Protein AF-A0AAJ4VIH8-F1 (afdb_monomer_lite)

Sequence (60 aa):
MAKFKVLKQVDGKKENKRFEPGEEVELTVKRVQEIETNIDKQKKFKGTGPYFERIEEPSE

Foldseek 3Di:
DFKKAFQDWFQPVVVNDIDHHRDIDDDDPVSLVVRQVVVCVVVPCPPVDRRIDTDGDPPD

Organism: Mammaliicoccus sciuri (NCBI:txid1296)

Radius of gyration: 11.2 Å; chains: 1; bounding box: 23×26×30 Å

Secondary structure (DSSP, 8-state):
-EEEEE-S-EEETTTTEEEPTT-EEEE-HHHHHHHHHHHHHSGGGTTS--SEEEEE----

Structure (mmCIF, N/CA/C/O backbone):
data_AF-A0AAJ4VIH8-F1
#
_entry.id   AF-A0AAJ4VIH8-F1
#
loop_
_atom_site.group_PDB
_atom_site.id
_atom_site.type_symbol
_atom_site.label_atom_id
_atom_site.label_alt_id
_atom_site.label_comp_id
_atom_site.label_asym_id
_atom_site.label_entity_id
_atom_site.label_seq_id
_atom_site.pdbx_PDB_ins_code
_atom_site.Cartn_x
_atom_site.Cartn_y
_atom_site.Cartn_z
_atom_site.occupancy
_atom_site.B_iso_or_equiv
_atom_site.auth_seq_id
_atom_site.auth_comp_id
_atom_site.auth_asym_id
_atom_site.auth_atom_id
_atom_site.pdbx_PDB_model_num
ATOM 1 N N . MET A 1 1 ? -1.341 13.772 -8.977 1.00 81.12 1 MET A N 1
ATOM 2 C CA . MET A 1 1 ? -1.421 12.455 -8.299 1.00 81.12 1 MET A CA 1
ATOM 3 C C . MET A 1 1 ? -0.255 11.613 -8.813 1.00 81.12 1 MET A C 1
ATOM 5 O O . MET A 1 1 ? 0.458 12.112 -9.673 1.00 81.12 1 MET A O 1
ATOM 9 N N . ALA A 1 2 ? 0.033 10.442 -8.252 1.00 85.62 2 ALA A N 1
ATOM 10 C CA . ALA A 1 2 ? 1.111 9.569 -8.724 1.00 85.62 2 ALA A CA 1
ATOM 11 C C . ALA A 1 2 ? 0.606 8.126 -8.807 1.00 85.62 2 ALA A C 1
ATOM 13 O O . ALA A 1 2 ? -0.269 7.731 -8.030 1.00 85.62 2 ALA A O 1
ATOM 14 N N . LYS A 1 3 ? 1.156 7.344 -9.736 1.00 90.06 3 LYS A N 1
ATOM 15 C CA . LYS A 1 3 ? 0.843 5.918 -9.818 1.00 90.06 3 LYS A CA 1
ATOM 16 C C . LYS A 1 3 ? 1.730 5.140 -8.864 1.00 90.06 3 LYS A C 1
ATOM 18 O O . LYS A 1 3 ? 2.942 5.365 -8.785 1.00 90.06 3 LYS A O 1
ATOM 23 N N . PHE A 1 4 ? 1.112 4.201 -8.170 1.00 90.88 4 PHE A N 1
ATOM 24 C CA . PHE A 1 4 ? 1.756 3.284 -7.253 1.00 90.88 4 PHE A CA 1
ATOM 25 C C . PHE A 1 4 ? 1.362 1.856 -7.589 1.00 90.88 4 PHE A C 1
ATOM 27 O O . PHE A 1 4 ? 0.192 1.557 -7.799 1.00 90.88 4 PHE A O 1
ATOM 34 N N . LYS A 1 5 ? 2.341 0.966 -7.595 1.00 91.69 5 LYS A N 1
ATOM 35 C CA . LYS A 1 5 ? 2.157 -0.465 -7.695 1.00 91.69 5 LYS A CA 1
ATOM 36 C C . LYS A 1 5 ? 2.039 -1.019 -6.294 1.00 91.69 5 LYS A C 1
ATOM 38 O O . LYS A 1 5 ? 2.902 -0.802 -5.444 1.00 91.69 5 LYS A O 1
ATOM 43 N N . VAL A 1 6 ? 0.964 -1.736 -6.047 1.00 91.56 6 VAL A N 1
ATOM 44 C CA . VAL A 1 6 ? 0.723 -2.405 -4.780 1.00 91.56 6 VAL A CA 1
ATOM 45 C C . VAL A 1 6 ? 1.652 -3.615 -4.728 1.00 91.56 6 VAL A C 1
ATOM 47 O O . VAL A 1 6 ? 1.554 -4.525 -5.543 1.00 91.56 6 VAL A O 1
ATOM 50 N N . LEU A 1 7 ? 2.593 -3.633 -3.791 1.00 88.88 7 LEU A N 1
ATOM 51 C CA . LEU A 1 7 ? 3.519 -4.758 -3.615 1.00 88.88 7 LEU A CA 1
ATOM 52 C C . LEU A 1 7 ? 2.922 -5.846 -2.727 1.00 88.88 7 LEU A C 1
ATOM 54 O O . LEU A 1 7 ? 3.276 -7.021 -2.830 1.00 88.88 7 LEU A O 1
ATOM 58 N N . LYS A 1 8 ? 2.031 -5.446 -1.820 1.00 86.69 8 LYS A N 1
ATOM 59 C CA . LYS A 1 8 ? 1.431 -6.319 -0.817 1.00 86.69 8 LYS A CA 1
ATOM 60 C C . LYS A 1 8 ? -0.032 -6.008 -0.666 1.00 86.69 8 LYS A C 1
ATOM 62 O O . LYS A 1 8 ? -0.450 -4.866 -0.791 1.00 86.69 8 LYS A O 1
ATOM 67 N N . GLN A 1 9 ? -0.788 -7.039 -0.329 1.00 86.50 9 GLN A N 1
ATOM 68 C CA . GLN A 1 9 ? -2.201 -6.876 -0.086 1.00 86.50 9 GLN A CA 1
ATOM 69 C C . GLN A 1 9 ? -2.438 -5.930 1.094 1.00 86.50 9 GLN A C 1
ATOM 71 O O . GLN A 1 9 ? -1.958 -6.185 2.203 1.00 86.50 9 GLN A O 1
ATOM 76 N N . VAL A 1 10 ? -3.192 -4.860 0.859 1.00 84.94 10 VAL A N 1
ATOM 77 C CA . VAL A 1 10 ? -3.467 -3.834 1.866 1.00 84.94 10 VAL A CA 1
ATOM 78 C C . VAL A 1 10 ? -4.919 -3.396 1.832 1.00 84.94 10 VAL A C 1
ATOM 80 O O . VAL A 1 10 ? -5.500 -3.175 0.776 1.00 84.94 10 VAL A O 1
ATOM 8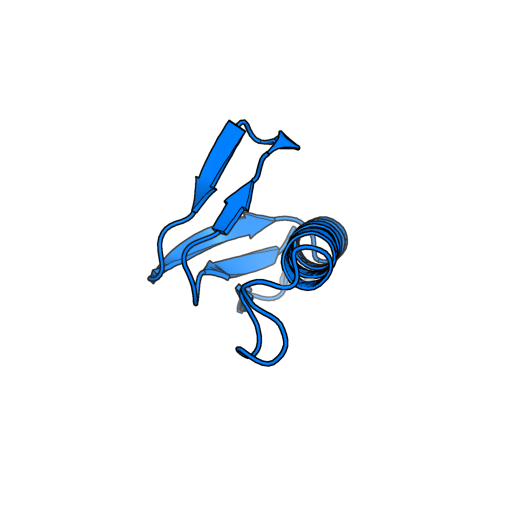3 N N . ASP A 1 11 ? -5.518 -3.253 3.010 1.00 82.94 11 ASP A N 1
ATOM 84 C CA . ASP A 1 11 ? -6.903 -2.814 3.148 1.00 82.94 11 ASP A CA 1
ATOM 85 C C . ASP A 1 11 ? -6.967 -1.300 3.378 1.00 82.94 11 ASP A C 1
ATOM 87 O O . ASP A 1 11 ? -6.656 -0.782 4.459 1.00 82.94 11 ASP A O 1
ATOM 91 N N . GLY A 1 12 ? -7.402 -0.575 2.349 1.00 81.00 12 GLY A N 1
ATOM 92 C CA . GLY A 1 12 ? -7.692 0.850 2.398 1.00 81.00 12 GLY A CA 1
ATOM 93 C C . GLY A 1 12 ? -9.006 1.111 3.120 1.00 81.00 12 GLY A C 1
ATOM 94 O O . GLY A 1 12 ? -10.029 1.349 2.486 1.00 81.00 12 GLY A O 1
ATOM 95 N N . LYS A 1 13 ? -8.991 1.110 4.460 1.00 75.94 13 LYS A N 1
ATOM 96 C CA . LYS A 1 13 ? -10.207 1.306 5.280 1.00 75.94 13 LYS A CA 1
A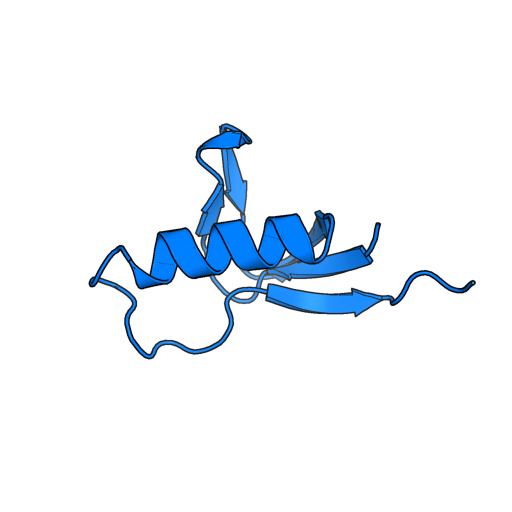TOM 97 C C . LYS A 1 13 ? -11.011 2.562 4.922 1.00 75.94 13 LYS A C 1
ATOM 99 O O . LYS A 1 13 ? -12.232 2.529 4.967 1.00 75.94 13 LYS A O 1
ATOM 104 N N . LYS A 1 14 ? -10.337 3.664 4.581 1.00 77.25 14 LYS A N 1
ATOM 105 C CA . LYS A 1 14 ? -10.981 4.931 4.176 1.00 77.25 14 LYS A CA 1
ATOM 106 C C . LYS A 1 14 ? -11.586 4.860 2.768 1.00 77.25 14 L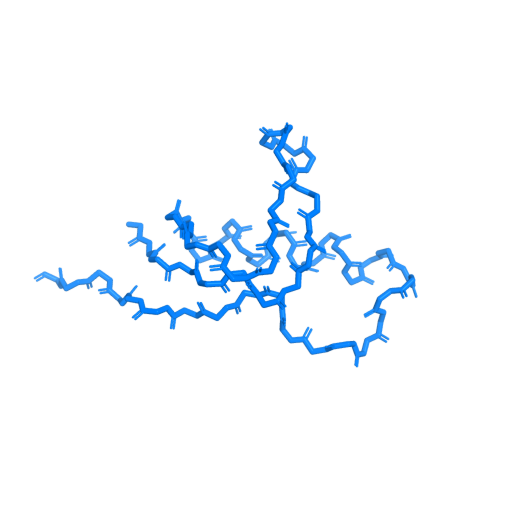YS A C 1
ATOM 108 O O . LYS A 1 14 ? -12.604 5.488 2.524 1.00 77.25 14 LYS A O 1
ATOM 113 N N . GLU A 1 15 ? -10.980 4.084 1.874 1.00 75.06 15 GLU A N 1
ATOM 114 C CA . GLU A 1 15 ? -11.468 3.879 0.507 1.00 75.06 15 GLU A CA 1
ATOM 115 C C . GLU A 1 15 ? -12.491 2.730 0.434 1.00 75.06 15 GLU A C 1
ATOM 117 O O . GLU A 1 15 ? -13.059 2.484 -0.624 1.00 75.06 15 GLU A O 1
ATOM 122 N N . ASN A 1 16 ? -12.704 2.013 1.548 1.00 82.62 16 ASN A N 1
ATOM 123 C CA . ASN A 1 16 ? -13.435 0.746 1.626 1.00 82.62 16 ASN A CA 1
ATOM 124 C C . ASN A 1 16 ? -13.043 -0.227 0.497 1.00 82.62 16 ASN A C 1
ATOM 126 O O . ASN A 1 16 ? -13.872 -0.959 -0.043 1.00 82.62 16 ASN A O 1
ATOM 130 N N . LYS A 1 17 ? -11.761 -0.184 0.117 1.00 83.75 17 LYS A N 1
ATOM 131 C CA . LYS A 1 17 ? -11.191 -0.951 -0.983 1.00 83.75 17 LYS A CA 1
ATOM 132 C C . LYS A 1 17 ? -10.007 -1.748 -0.466 1.00 83.75 17 LYS A C 1
ATOM 134 O O . LYS A 1 17 ? -9.160 -1.233 0.265 1.00 83.75 17 LYS A O 1
ATOM 139 N N . ARG A 1 18 ? -9.950 -3.009 -0.872 1.00 87.25 18 ARG A N 1
ATOM 140 C CA . ARG A 1 18 ? -8.795 -3.874 -0.679 1.00 87.25 18 ARG A CA 1
ATOM 141 C C . ARG A 1 18 ? -7.940 -3.796 -1.933 1.00 87.25 18 ARG A C 1
ATOM 143 O O . ARG A 1 18 ? -8.447 -3.975 -3.033 1.00 87.25 18 ARG A O 1
ATOM 150 N N . PHE A 1 19 ? -6.674 -3.473 -1.748 1.00 88.88 19 PHE A N 1
ATOM 151 C CA . PHE A 1 19 ? -5.688 -3.398 -2.808 1.00 88.88 19 PHE A CA 1
ATOM 152 C C . PHE A 1 19 ? -4.940 -4.724 -2.867 1.00 88.88 19 PHE A C 1
ATOM 154 O O . PHE A 1 19 ? -4.455 -5.213 -1.839 1.00 88.88 19 PHE A O 1
ATOM 161 N N . GLU A 1 20 ? -4.869 -5.312 -4.054 1.00 90.12 20 GLU A N 1
ATOM 162 C CA . GLU A 1 20 ? -4.203 -6.592 -4.279 1.00 90.12 20 GLU A CA 1
ATOM 163 C C . GLU A 1 20 ? -2.763 -6.395 -4.768 1.00 90.12 20 GLU A C 1
ATOM 165 O O . GLU A 1 20 ? -2.479 -5.425 -5.471 1.00 90.12 20 GLU A O 1
ATOM 170 N N . PRO A 1 21 ? -1.824 -7.289 -4.403 1.00 90.94 21 PRO A N 1
ATOM 171 C CA . PRO A 1 21 ? -0.456 -7.209 -4.895 1.00 90.94 21 PRO A CA 1
ATOM 172 C C . PRO A 1 21 ? -0.427 -7.339 -6.424 1.00 90.94 21 PRO A C 1
ATOM 174 O O . PRO A 1 21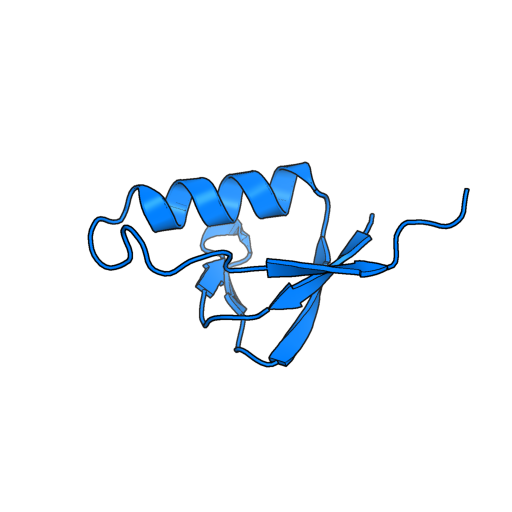 ? -1.014 -8.256 -6.992 1.00 90.94 21 PRO A O 1
ATOM 177 N N . GLY A 1 22 ? 0.282 -6.429 -7.083 1.00 88.94 22 GLY A N 1
ATOM 178 C CA . GLY A 1 22 ? 0.332 -6.294 -8.535 1.00 88.94 22 GLY A CA 1
ATOM 179 C C . GLY A 1 22 ? -0.648 -5.266 -9.105 1.00 88.94 22 GLY A C 1
ATOM 180 O O . GLY A 1 22 ? -0.480 -4.899 -10.263 1.00 88.94 22 GLY A O 1
ATOM 181 N N . GLU A 1 23 ? -1.611 -4.766 -8.320 1.00 91.62 23 GLU A N 1
ATOM 182 C CA . GLU A 1 23 ? -2.533 -3.714 -8.766 1.00 91.62 23 GLU A CA 1
ATOM 183 C C . GLU A 1 23 ? -1.807 -2.366 -8.904 1.00 91.62 23 GLU A C 1
ATOM 185 O O . GLU A 1 23 ? -0.975 -1.997 -8.071 1.00 91.62 23 GLU A O 1
ATOM 190 N N . GLU A 1 24 ? -2.140 -1.610 -9.948 1.00 91.81 24 GLU A N 1
ATOM 191 C CA . GLU A 1 24 ? -1.678 -0.238 -10.147 1.00 91.81 24 GLU A CA 1
ATOM 192 C C . GLU A 1 24 ? -2.768 0.734 -9.698 1.00 91.81 24 GLU A C 1
ATOM 194 O O . GLU A 1 24 ? -3.907 0.685 -10.165 1.00 91.81 24 GLU A O 1
ATOM 199 N N . VAL A 1 25 ? -2.423 1.624 -8.774 1.00 88.50 25 VAL A N 1
ATOM 200 C CA . VAL A 1 25 ? -3.354 2.576 -8.174 1.00 88.50 25 VAL A CA 1
ATOM 201 C C . VAL A 1 25 ? -2.833 3.990 -8.314 1.00 88.50 25 VAL A C 1
ATOM 203 O O . VAL A 1 25 ? -1.662 4.272 -8.070 1.00 88.50 25 VAL A O 1
ATOM 206 N N . GLU A 1 26 ? -3.717 4.911 -8.671 1.00 90.00 26 GLU A N 1
ATOM 207 C CA . GLU A 1 26 ? -3.390 6.329 -8.690 1.00 90.00 26 GLU A CA 1
ATOM 208 C C . GLU A 1 26 ? -3.788 6.956 -7.354 1.00 90.00 26 GLU A C 1
ATOM 210 O O . GLU A 1 26 ? -4.965 7.077 -7.018 1.00 90.00 26 GLU A O 1
ATOM 215 N N . LEU A 1 27 ? -2.788 7.321 -6.554 1.00 86.88 27 LEU A N 1
ATOM 216 C CA . LEU A 1 27 ? -2.970 7.912 -5.231 1.00 86.88 27 LEU A CA 1
ATOM 217 C C . LEU A 1 27 ? -2.059 9.132 -5.076 1.00 86.88 27 LEU A C 1
ATOM 219 O O . LEU A 1 27 ? -1.206 9.437 -5.905 1.00 86.88 27 LEU A O 1
ATOM 223 N N . THR A 1 28 ? -2.231 9.894 -4.000 1.00 89.19 28 THR A N 1
ATOM 224 C CA . THR A 1 28 ? -1.235 10.910 -3.633 1.00 89.19 28 THR A CA 1
ATOM 225 C C . THR A 1 28 ? -0.165 10.287 -2.743 1.00 89.19 28 THR A C 1
ATOM 227 O O . THR A 1 28 ? -0.457 9.385 -1.959 1.00 89.19 28 THR A O 1
ATOM 230 N N . VAL A 1 29 ? 1.065 10.809 -2.803 1.00 86.81 29 VAL A N 1
ATOM 231 C CA . VAL A 1 29 ? 2.176 10.366 -1.936 1.00 86.81 29 VAL A CA 1
ATOM 232 C C . VAL A 1 29 ? 1.770 10.407 -0.456 1.00 86.81 29 VAL A C 1
ATOM 234 O O . VAL A 1 29 ? 2.006 9.454 0.280 1.00 86.81 29 VAL A O 1
ATOM 237 N N . LYS A 1 30 ? 1.071 11.473 -0.034 1.00 88.75 30 LYS A N 1
ATOM 238 C CA . LYS A 1 30 ? 0.530 11.600 1.330 1.00 88.75 30 LYS A CA 1
ATOM 239 C C . LYS A 1 30 ? -0.429 10.460 1.682 1.00 88.75 30 LYS A C 1
ATOM 241 O O . LYS A 1 30 ? -0.348 9.918 2.779 1.00 88.75 30 LYS A O 1
ATOM 246 N N . ARG A 1 31 ? -1.319 10.080 0.757 1.00 87.12 31 ARG A N 1
ATOM 247 C CA . ARG A 1 31 ? -2.296 9.007 0.976 1.00 87.12 31 ARG A CA 1
ATOM 248 C C . ARG A 1 31 ? -1.614 7.652 1.146 1.00 87.12 31 ARG A C 1
ATOM 250 O O . ARG A 1 31 ? -1.967 6.916 2.060 1.00 87.12 31 ARG A O 1
ATOM 257 N N . VAL A 1 32 ? -0.622 7.354 0.310 1.00 87.06 32 VAL A N 1
ATOM 258 C CA . VAL A 1 32 ? 0.189 6.130 0.412 1.00 87.06 32 VAL A CA 1
ATOM 259 C C . VAL A 1 32 ? 0.895 6.066 1.765 1.00 87.06 32 VAL A C 1
ATOM 261 O O . VAL A 1 32 ? 0.726 5.087 2.486 1.00 87.06 32 VAL A O 1
ATOM 264 N N . GLN A 1 33 ? 1.560 7.148 2.181 1.00 86.94 33 GLN A N 1
ATOM 265 C CA . GLN A 1 33 ? 2.214 7.224 3.493 1.00 86.94 33 GLN A CA 1
ATOM 266 C C . GLN A 1 33 ? 1.240 7.017 4.664 1.00 86.94 33 GLN A C 1
ATOM 268 O O . GLN A 1 33 ? 1.575 6.332 5.633 1.00 86.94 33 GLN A O 1
ATOM 273 N N . GLU A 1 34 ? 0.023 7.573 4.595 1.00 88.06 34 GLU A N 1
ATOM 274 C CA . GLU A 1 34 ? -1.015 7.325 5.606 1.00 88.06 34 GLU A CA 1
ATOM 275 C C . GLU A 1 34 ? -1.415 5.844 5.671 1.00 88.06 34 GLU A C 1
ATOM 277 O O . GLU A 1 34 ? -1.618 5.308 6.765 1.00 88.06 34 GLU A O 1
ATOM 282 N N . ILE A 1 35 ? -1.572 5.190 4.515 1.00 85.31 35 ILE A N 1
ATOM 283 C CA . ILE A 1 35 ? -1.938 3.773 4.435 1.00 85.31 35 ILE A CA 1
ATOM 284 C C . ILE A 1 35 ? -0.814 2.924 5.037 1.00 85.31 35 ILE A C 1
ATOM 286 O O . ILE A 1 35 ? -1.079 2.152 5.958 1.00 85.31 35 ILE A O 1
ATOM 290 N N . GLU A 1 36 ? 0.433 3.129 4.609 1.00 83.94 36 GLU A N 1
ATOM 291 C CA . GLU A 1 36 ? 1.602 2.412 5.134 1.00 83.94 36 GLU A CA 1
ATOM 292 C C . GLU A 1 36 ? 1.758 2.599 6.647 1.00 83.94 36 GLU A C 1
ATOM 294 O O . GLU A 1 36 ? 1.911 1.623 7.381 1.00 83.94 36 GLU A O 1
ATOM 299 N N . THR A 1 37 ? 1.604 3.830 7.145 1.00 84.50 37 THR A N 1
ATOM 300 C CA . THR A 1 37 ? 1.654 4.130 8.586 1.00 84.50 37 THR A CA 1
ATOM 301 C C . THR A 1 37 ? 0.564 3.386 9.362 1.00 84.50 37 THR A C 1
ATOM 303 O O . THR A 1 37 ? 0.797 2.893 10.468 1.00 84.50 37 THR A O 1
ATOM 306 N N . ASN A 1 38 ? -0.652 3.301 8.814 1.00 82.25 38 ASN A N 1
ATOM 307 C CA . ASN A 1 38 ? -1.754 2.582 9.454 1.00 82.25 38 ASN A CA 1
ATOM 308 C C . ASN A 1 38 ? -1.553 1.064 9.454 1.00 82.25 38 ASN A C 1
ATOM 310 O O . ASN A 1 38 ? -2.042 0.394 10.369 1.00 82.25 38 ASN A O 1
ATOM 314 N N . ILE A 1 39 ? -0.857 0.521 8.456 1.00 79.06 39 ILE A N 1
ATOM 315 C CA . ILE A 1 39 ? -0.524 -0.903 8.404 1.00 79.06 39 ILE A CA 1
ATOM 316 C C . ILE A 1 39 ? 0.629 -1.213 9.357 1.00 79.06 39 ILE A C 1
ATOM 318 O O . ILE A 1 39 ? 0.524 -2.169 10.115 1.00 79.06 39 ILE A O 1
ATOM 322 N N . ASP A 1 40 ? 1.675 -0.385 9.415 1.00 76.31 40 ASP A N 1
ATOM 323 C CA . ASP A 1 40 ? 2.802 -0.607 10.334 1.00 76.31 40 ASP A CA 1
ATOM 324 C C . ASP A 1 40 ? 2.370 -0.533 11.813 1.00 76.31 40 ASP A C 1
ATOM 326 O O . ASP A 1 40 ? 2.791 -1.335 12.652 1.00 76.31 40 ASP A O 1
ATOM 330 N N . LYS A 1 41 ? 1.409 0.352 12.128 1.00 76.75 41 LYS A N 1
ATOM 331 C CA . LYS A 1 41 ? 0.739 0.389 13.442 1.00 76.75 41 LYS A CA 1
ATOM 332 C C . LYS A 1 41 ? 0.031 -0.924 13.783 1.00 76.75 41 LYS A C 1
ATOM 334 O O . LYS A 1 41 ? -0.045 -1.297 14.958 1.00 76.75 41 LYS A O 1
ATOM 339 N N . GLN A 1 42 ? -0.482 -1.641 12.786 1.00 70.25 42 GLN A N 1
ATOM 340 C CA . GLN A 1 42 ? -1.002 -2.990 12.967 1.00 70.25 42 GLN A CA 1
ATOM 341 C C . GLN A 1 42 ? 0.193 -3.949 13.028 1.00 70.25 42 GLN A C 1
ATOM 343 O O . GLN A 1 42 ? 0.621 -4.502 12.021 1.00 70.25 42 GLN A O 1
ATOM 348 N N . LYS A 1 43 ? 0.715 -4.172 14.245 1.00 59.53 43 LYS A N 1
ATOM 349 C CA . LYS A 1 43 ? 1.903 -4.993 14.588 1.00 59.53 43 LYS A CA 1
ATOM 350 C C . LYS A 1 43 ? 2.046 -6.363 13.882 1.00 59.53 43 LYS A C 1
ATOM 352 O O . LYS A 1 43 ? 3.101 -6.974 14.006 1.00 59.53 43 LYS A O 1
ATOM 357 N N . LYS A 1 44 ? 1.030 -6.854 13.163 1.00 62.03 44 LYS A N 1
ATOM 358 C CA . LYS A 1 44 ? 1.071 -8.062 12.323 1.00 62.03 44 LYS A CA 1
ATOM 359 C C . LYS A 1 44 ? 2.047 -7.983 11.141 1.00 62.03 44 LYS A C 1
ATOM 361 O O . LYS A 1 44 ? 2.490 -9.035 10.701 1.00 62.03 44 LYS A O 1
ATOM 366 N N . PHE A 1 45 ? 2.384 -6.792 10.642 1.00 59.62 45 PHE A N 1
ATOM 367 C CA . PHE A 1 45 ? 3.207 -6.639 9.428 1.00 59.62 45 PHE A CA 1
ATOM 368 C C . PHE A 1 45 ? 4.517 -5.864 9.641 1.00 59.62 45 PHE A C 1
ATOM 370 O O . PHE A 1 45 ? 5.183 -5.467 8.679 1.00 59.62 45 PHE A O 1
ATOM 377 N N . LYS A 1 46 ? 4.910 -5.666 10.905 1.00 52.84 46 LYS A N 1
ATOM 378 C CA . LYS A 1 46 ? 6.113 -4.916 11.275 1.00 52.84 46 LYS A CA 1
ATOM 379 C C . LYS A 1 46 ? 7.357 -5.549 10.630 1.00 52.84 46 LYS A C 1
ATOM 381 O O . LYS A 1 46 ? 7.651 -6.714 10.882 1.00 52.84 46 LYS A O 1
ATOM 386 N N . GLY A 1 47 ? 8.074 -4.783 9.805 1.00 57.03 47 GLY A N 1
ATOM 387 C CA . GLY A 1 47 ? 9.316 -5.223 9.150 1.00 57.03 47 GLY A CA 1
ATOM 388 C C . GLY A 1 47 ? 9.152 -5.926 7.798 1.00 57.03 47 GLY A C 1
ATOM 389 O O . GLY A 1 47 ? 10.116 -6.497 7.298 1.00 57.03 47 GLY A O 1
ATOM 390 N N . THR A 1 48 ? 7.966 -5.891 7.180 1.00 61.38 48 THR A N 1
ATOM 391 C CA . THR A 1 48 ? 7.731 -6.585 5.902 1.00 61.38 48 THR A CA 1
ATOM 392 C C . THR A 1 48 ? 8.091 -5.773 4.643 1.00 61.38 48 THR A C 1
ATOM 394 O O . THR A 1 48 ? 7.897 -6.277 3.541 1.00 61.38 48 THR A O 1
ATOM 397 N N . GLY A 1 49 ? 8.695 -4.588 4.760 1.00 67.19 49 GLY A N 1
ATOM 398 C CA . GLY A 1 49 ? 9.085 -3.757 3.609 1.00 67.19 49 GLY A CA 1
ATOM 399 C C . GLY A 1 49 ? 7.952 -2.855 3.090 1.00 67.19 49 GLY A C 1
ATOM 400 O O . GLY A 1 49 ? 6.892 -2.810 3.716 1.00 67.19 49 GLY A O 1
ATOM 401 N N . PRO A 1 50 ? 8.178 -2.107 1.993 1.00 81.69 50 PRO A N 1
ATOM 402 C CA . PRO A 1 50 ? 7.196 -1.168 1.448 1.00 81.69 50 PRO A CA 1
ATOM 403 C C . PRO A 1 50 ? 5.958 -1.894 0.901 1.00 81.69 50 PRO A C 1
ATOM 405 O O . PRO A 1 50 ? 6.061 -2.988 0.337 1.00 81.69 50 PRO A O 1
ATOM 408 N N . TYR A 1 51 ? 4.781 -1.287 1.065 1.00 86.25 51 TYR A N 1
ATOM 409 C CA . TYR A 1 51 ? 3.511 -1.827 0.555 1.00 86.25 51 TYR A CA 1
ATOM 410 C C . TYR A 1 51 ? 3.165 -1.279 -0.826 1.00 86.25 51 TYR A C 1
ATOM 412 O O . TYR A 1 51 ? 2.417 -1.915 -1.568 1.00 86.25 51 TYR A O 1
ATOM 420 N N . PHE A 1 52 ? 3.719 -0.118 -1.166 1.00 89.06 52 PHE A N 1
ATOM 421 C CA . PHE A 1 52 ? 3.521 0.558 -2.437 1.00 89.06 52 PHE A CA 1
ATOM 422 C C . PHE A 1 52 ? 4.871 0.926 -3.047 1.00 89.06 52 PHE A C 1
ATOM 424 O O . PHE A 1 52 ? 5.760 1.430 -2.365 1.00 89.06 52 PHE A O 1
ATOM 431 N N . GLU A 1 53 ? 5.003 0.719 -4.349 1.00 89.44 53 GLU A N 1
ATOM 432 C CA . GLU A 1 53 ? 6.144 1.145 -5.152 1.00 89.44 53 GLU A CA 1
ATOM 433 C C . GLU A 1 53 ? 5.687 2.234 -6.113 1.00 89.44 53 GLU A C 1
ATOM 435 O O . GLU A 1 53 ? 4.695 2.071 -6.813 1.00 89.44 53 GLU A O 1
ATOM 440 N N . ARG A 1 54 ? 6.369 3.376 -6.146 1.00 89.19 54 ARG A N 1
ATOM 441 C CA . ARG A 1 54 ? 6.002 4.459 -7.062 1.00 89.19 54 ARG A CA 1
ATOM 442 C C . ARG A 1 54 ? 6.445 4.089 -8.479 1.00 89.19 54 ARG A C 1
ATOM 444 O O . ARG A 1 54 ? 7.633 3.895 -8.700 1.00 89.19 54 ARG A O 1
ATOM 451 N N . ILE A 1 55 ? 5.496 4.013 -9.410 1.00 87.62 55 ILE A N 1
ATOM 452 C CA . ILE A 1 55 ? 5.743 3.600 -10.807 1.00 87.62 55 ILE A CA 1
ATOM 453 C C . ILE A 1 55 ? 5.811 4.788 -11.763 1.00 87.62 55 ILE A C 1
ATOM 455 O O . ILE A 1 55 ? 6.530 4.729 -12.752 1.00 87.62 55 ILE A O 1
ATOM 459 N N . GLU A 1 56 ? 5.093 5.875 -11.474 1.00 79.94 56 GLU A N 1
ATOM 460 C CA . GLU A 1 56 ? 5.062 7.049 -12.349 1.00 79.94 56 GLU A CA 1
ATOM 461 C C . GLU A 1 56 ? 5.071 8.324 -11.499 1.00 79.94 56 GLU A C 1
ATOM 463 O O . GLU A 1 56 ? 4.223 8.529 -10.617 1.00 79.94 56 GLU A 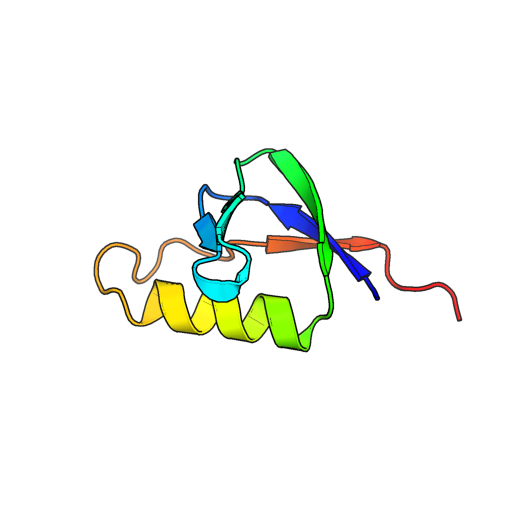O 1
ATOM 468 N N . GLU A 1 57 ? 6.071 9.175 -11.726 1.00 62.84 57 GLU A N 1
ATOM 469 C CA . GLU A 1 57 ? 6.047 10.548 -11.236 1.00 62.84 57 GLU A CA 1
ATOM 470 C C . GLU A 1 57 ? 5.140 11.371 -12.158 1.00 62.84 57 GLU A C 1
ATOM 472 O O . GLU A 1 57 ? 5.183 11.153 -13.369 1.00 62.84 57 GLU A O 1
ATOM 477 N N . PRO A 1 58 ? 4.306 12.293 -11.633 1.00 61.88 58 PRO A N 1
ATOM 478 C CA . PRO A 1 58 ? 3.609 13.219 -12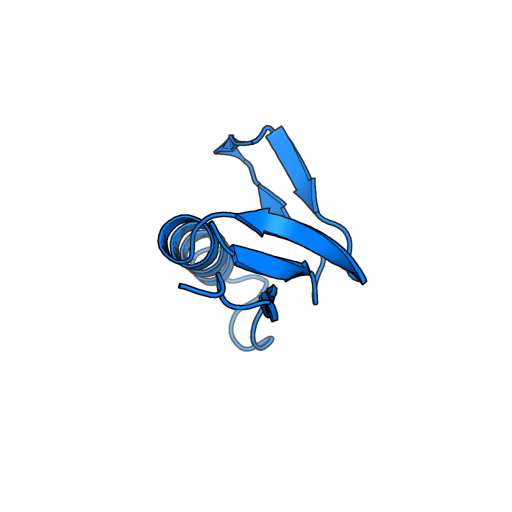.510 1.00 61.88 58 PRO A CA 1
ATOM 479 C C . PRO A 1 58 ? 4.679 13.972 -13.298 1.00 61.88 58 PRO A C 1
ATOM 481 O O . PRO A 1 58 ? 5.517 14.647 -12.704 1.00 61.88 58 PRO A O 1
ATOM 484 N N . SER A 1 59 ? 4.689 13.771 -14.614 1.00 56.72 59 SER A N 1
ATOM 485 C CA . SER A 1 59 ? 5.482 14.599 -15.514 1.00 56.72 59 SER A CA 1
ATOM 486 C C . SER A 1 59 ? 4.911 16.010 -15.401 1.00 56.72 59 SER A C 1
ATOM 488 O O . SER A 1 59 ? 3.703 16.187 -15.564 1.00 56.72 59 SER A O 1
ATOM 490 N N . GLU A 1 60 ? 5.764 16.933 -14.965 1.00 50.88 60 GLU A N 1
ATOM 491 C CA . GLU A 1 60 ? 5.458 18.342 -14.687 1.00 50.88 60 GLU A CA 1
ATOM 492 C C . GLU A 1 60 ? 4.886 19.078 -15.907 1.00 50.88 60 GLU A C 1
ATOM 494 O O . GLU A 1 60 ? 5.336 18.787 -17.042 1.00 50.88 60 GLU A O 1
#

pLDDT: mean 80.65, std 11.26, range [50.88, 91.81]